Protein AF-H1VVS9-F1 (afdb_monomer)

Secondary structure (DSSP, 8-state):
-GGGSPPHHHHHS---GGGGG-S-HHHHHHHHHTHHHHSSHHHHHHHHHHEEE----S-GGGGEEE-TTT--EEE-HHHHHHHT-GGGEEE-HHHHHH-GGGGGGS-BTT-

Solvent-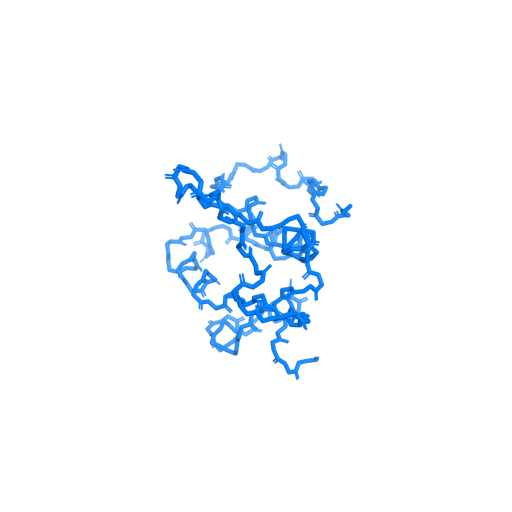accessible surface area (backbone atoms only — not comparable to full-atom values): 6773 Å² total; per-residue (Å²): 114,80,64,76,56,82,54,72,59,74,78,73,47,94,68,67,76,70,50,78,70,47,72,38,59,60,40,36,50,55,33,65,79,40,34,94,79,46,71,45,71,67,49,52,49,46,51,61,76,24,56,39,82,50,87,71,89,66,58,80,71,65,34,48,42,67,43,91,85,81,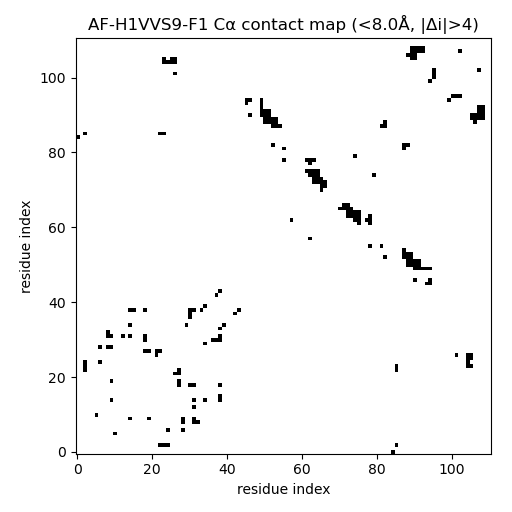64,50,72,47,72,21,71,69,39,49,62,48,70,74,36,67,90,34,44,28,31,37,70,68,40,39,72,74,40,57,89,50,49,90,34,55,54,48,67,95,113

Sequence (111 aa):
MPELTPKPCQNSIPHPQWVDLVLWPPLRTTIIERQEVYANEEFQSVYSASLRLINWPCRPIDALVVDPQSGEMWLSDTFTAHAMRVENWRLNENFVRRYPELRGCVAVEGS

Radius of gyration: 16.26 Å; Cα contacts (8 Å, |Δi|>4): 118; chains: 1; bounding box: 37×31×44 Å

Structure (mmCIF, N/CA/C/O backbone):
data_AF-H1VVS9-F1
#
_entry.id   AF-H1VVS9-F1
#
loop_
_atom_site.group_PDB
_atom_site.id
_atom_site.type_symbol
_atom_site.label_atom_id
_atom_site.label_alt_id
_atom_site.label_comp_id
_atom_site.label_asym_id
_atom_site.label_entity_id
_atom_site.label_seq_id
_atom_site.pdbx_PDB_ins_code
_atom_site.Cartn_x
_atom_site.Cartn_y
_atom_site.Cartn_z
_atom_site.occupancy
_atom_site.B_iso_or_equiv
_atom_site.auth_seq_id
_atom_site.auth_comp_id
_atom_site.auth_asym_id
_atom_site.auth_atom_id
_atom_site.pdbx_PDB_model_num
ATOM 1 N N . MET A 1 1 ? -11.763 1.466 -10.122 1.00 63.47 1 MET A N 1
ATOM 2 C CA . MET A 1 1 ? -11.089 0.962 -8.910 1.00 63.47 1 MET A CA 1
ATOM 3 C C . MET A 1 1 ? -11.966 1.295 -7.715 1.00 63.47 1 MET A C 1
ATOM 5 O O . MET A 1 1 ? -11.867 2.404 -7.192 1.00 63.47 1 MET A O 1
ATOM 9 N N . PRO A 1 2 ? -12.907 0.408 -7.349 1.00 71.75 2 PRO A N 1
ATOM 10 C CA . PRO A 1 2 ? -13.759 0.575 -6.166 1.00 71.75 2 PRO A CA 1
ATOM 11 C C . PRO A 1 2 ? -12.966 0.884 -4.886 1.00 71.75 2 PRO A C 1
ATOM 13 O O . PRO A 1 2 ? -13.452 1.574 -3.992 1.00 71.75 2 PRO A O 1
ATOM 16 N N . GLU A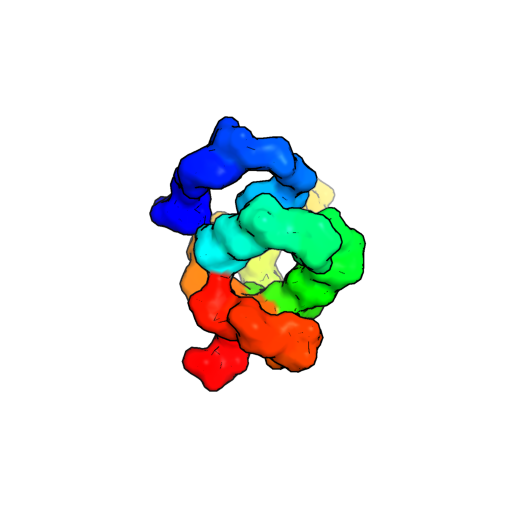 1 3 ? -11.721 0.422 -4.827 1.00 76.88 3 GLU A N 1
ATOM 17 C CA . GLU A 1 3 ? -10.781 0.584 -3.723 1.00 76.88 3 GLU A CA 1
ATOM 18 C C . GLU A 1 3 ? -10.363 2.045 -3.529 1.00 76.88 3 GLU A C 1
ATOM 20 O O . GLU A 1 3 ? -10.120 2.462 -2.402 1.00 76.88 3 GLU A O 1
ATOM 25 N N . LEU A 1 4 ? -10.351 2.855 -4.592 1.00 80.88 4 LEU A N 1
ATOM 26 C CA . LEU A 1 4 ? -10.027 4.285 -4.517 1.00 80.88 4 LEU A CA 1
ATOM 27 C C . LEU A 1 4 ? -11.221 5.151 -4.096 1.00 80.88 4 LEU A C 1
ATOM 29 O O . LEU A 1 4 ? -11.053 6.343 -3.861 1.00 80.88 4 LEU A O 1
ATOM 33 N N . THR A 1 5 ? -12.424 4.580 -3.994 1.00 90.19 5 THR A N 1
ATOM 34 C CA . THR A 1 5 ? -13.605 5.342 -3.566 1.00 90.19 5 THR A CA 1
ATOM 35 C C . THR A 1 5 ? -13.514 5.628 -2.062 1.00 90.19 5 THR A C 1
ATOM 37 O O . THR A 1 5 ? -13.445 4.662 -1.289 1.00 90.19 5 THR A O 1
ATOM 40 N N . PRO A 1 6 ? -13.541 6.905 -1.626 1.00 92.56 6 PRO A N 1
ATOM 41 C CA . PRO A 1 6 ? -13.479 7.251 -0.210 1.00 92.56 6 PRO A CA 1
ATOM 42 C C . PRO A 1 6 ? -14.617 6.611 0.586 1.00 92.56 6 PRO A C 1
ATOM 44 O O . PRO A 1 6 ? -15.771 6.582 0.147 1.00 92.56 6 PRO A O 1
ATOM 47 N N . LYS A 1 7 ? -14.305 6.102 1.776 1.00 93.81 7 LYS A N 1
ATOM 48 C CA . LYS A 1 7 ? -15.303 5.634 2.742 1.00 93.81 7 LYS A CA 1
ATOM 49 C C . LYS A 1 7 ? -15.892 6.812 3.520 1.00 93.81 7 LYS A C 1
ATOM 51 O O . LYS A 1 7 ? -15.211 7.820 3.684 1.00 93.81 7 LYS A O 1
ATOM 56 N N . PRO A 1 8 ? -17.132 6.703 4.035 1.00 95.12 8 PRO A N 1
ATOM 57 C CA . PRO A 1 8 ? -17.757 7.789 4.788 1.00 95.12 8 PRO A CA 1
ATOM 58 C C . PRO A 1 8 ? -16.878 8.332 5.922 1.00 95.12 8 PRO A C 1
ATOM 60 O O . PRO A 1 8 ? -16.756 9.545 6.055 1.00 95.12 8 PRO A O 1
ATOM 63 N N . CYS A 1 9 ? -16.200 7.447 6.665 1.00 96.38 9 CYS A N 1
ATOM 64 C CA . CYS A 1 9 ? -15.295 7.820 7.755 1.00 96.38 9 CYS A CA 1
ATOM 65 C C . CYS A 1 9 ? -14.104 8.683 7.305 1.00 96.38 9 CYS A C 1
ATOM 67 O O . CYS A 1 9 ? -13.701 9.567 8.053 1.00 96.38 9 CYS A O 1
ATOM 69 N N . GLN A 1 10 ? -13.595 8.501 6.080 1.00 96.19 10 GLN A N 1
ATOM 70 C CA . GLN A 1 10 ? -12.501 9.319 5.536 1.00 96.19 10 GLN A CA 1
ATOM 71 C C . GLN A 1 10 ? -12.920 10.787 5.346 1.00 96.19 10 GLN A C 1
ATOM 73 O O . GLN A 1 10 ? -12.088 11.681 5.417 1.00 96.19 10 GLN A O 1
ATOM 78 N N . ASN A 1 11 ? -14.215 11.055 5.151 1.00 96.50 11 ASN A N 1
ATOM 79 C CA . ASN A 1 11 ? -14.728 12.417 4.983 1.00 96.50 11 ASN A CA 1
ATOM 80 C C . ASN A 1 11 ? -15.248 13.038 6.287 1.00 96.50 11 ASN A C 1
ATOM 82 O O . ASN A 1 11 ? -15.425 14.253 6.350 1.00 96.50 11 ASN A O 1
ATOM 86 N N . SER A 1 12 ? -15.556 12.226 7.302 1.00 97.12 12 SER A N 1
ATOM 87 C CA . SER A 1 12 ? -16.216 12.689 8.529 1.00 97.12 12 SER A CA 1
ATOM 88 C C . SER A 1 12 ? -15.324 12.689 9.768 1.00 97.12 12 SER A C 1
ATOM 90 O O . SER A 1 12 ? -15.628 13.407 10.719 1.00 97.12 12 SER A O 1
ATOM 92 N N . ILE A 1 13 ? -14.242 11.909 9.782 1.00 98.00 13 ILE A N 1
ATOM 93 C CA . ILE A 1 13 ? -13.354 11.760 10.937 1.00 98.00 13 ILE A CA 1
ATOM 94 C C . ILE A 1 13 ? -11.971 12.304 10.559 1.00 98.00 13 ILE A C 1
ATOM 96 O O . ILE A 1 13 ? -11.352 11.767 9.639 1.00 98.00 13 ILE A O 1
ATOM 100 N N . PRO A 1 14 ? -11.450 13.336 11.249 1.00 98.12 14 PRO A N 1
ATOM 101 C CA . PRO A 1 14 ? -10.071 13.775 11.068 1.00 98.12 14 PRO A CA 1
ATOM 102 C C . PRO A 1 14 ? -9.090 12.643 11.382 1.00 98.12 14 PRO A C 1
ATOM 104 O O . PRO A 1 14 ? -9.222 11.976 12.407 1.00 98.12 14 PRO A O 1
ATOM 107 N N . HIS A 1 15 ? -8.115 12.442 10.502 1.00 97.75 15 HIS A N 1
ATOM 108 C CA . HIS A 1 15 ? -7.096 11.401 10.612 1.00 97.75 15 HIS A CA 1
ATOM 109 C C . HIS A 1 15 ? -5.830 11.822 9.835 1.00 97.75 15 HIS A C 1
ATOM 111 O O . HIS A 1 15 ? -5.887 12.756 9.028 1.00 97.75 15 HIS A O 1
ATOM 117 N N . PRO A 1 16 ? -4.670 11.177 10.052 1.00 97.56 16 PRO A N 1
ATOM 118 C CA . PRO A 1 16 ? -3.458 11.496 9.299 1.00 97.56 16 PRO A CA 1
ATOM 119 C C . PRO A 1 16 ? -3.583 11.175 7.805 1.00 97.56 16 PRO A C 1
ATOM 121 O O . PRO A 1 16 ? -3.977 10.072 7.438 1.00 97.56 16 PRO A O 1
ATOM 124 N N . GLN A 1 17 ? -3.140 12.094 6.942 1.00 95.56 17 GLN A N 1
ATOM 125 C CA . GLN A 1 17 ? -3.270 11.986 5.478 1.00 95.56 17 GLN A CA 1
ATOM 126 C C . GLN A 1 17 ? -2.715 10.675 4.888 1.00 95.56 17 GLN A C 1
ATOM 128 O O . GLN A 1 17 ? -3.207 10.190 3.873 1.00 95.56 17 GLN A O 1
ATOM 1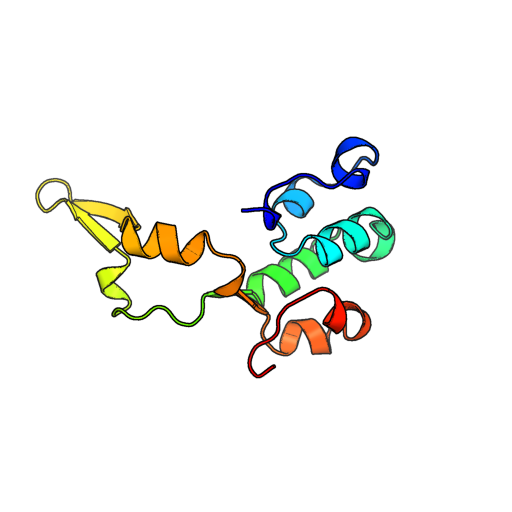33 N N . TRP A 1 18 ? -1.693 10.072 5.503 1.00 96.25 18 TRP A N 1
ATOM 134 C CA . TRP A 1 18 ? -1.118 8.823 4.995 1.00 96.25 18 TRP A CA 1
ATOM 135 C C . TRP A 1 18 ? -2.101 7.645 5.045 1.00 96.25 18 TRP A C 1
ATOM 137 O O . TRP A 1 18 ? -1.947 6.705 4.266 1.00 96.25 18 TRP A O 1
ATOM 147 N N . VAL A 1 19 ? -3.114 7.682 5.920 1.00 97.12 19 VAL A N 1
ATOM 148 C CA . VAL A 1 19 ? -4.102 6.599 6.039 1.00 97.12 19 VAL A CA 1
ATOM 149 C C . VAL A 1 19 ? -4.913 6.468 4.750 1.00 97.12 19 VAL A C 1
ATOM 151 O O . VAL A 1 19 ? -5.230 5.352 4.348 1.00 97.12 19 VAL A O 1
ATOM 154 N N . ASP A 1 20 ? -5.155 7.560 4.021 1.00 95.06 20 ASP A N 1
ATOM 155 C CA . ASP A 1 20 ? -5.844 7.517 2.726 1.00 95.06 20 ASP A CA 1
ATOM 156 C C . ASP A 1 20 ? -5.089 6.704 1.662 1.00 95.06 20 ASP A C 1
ATOM 158 O O . ASP A 1 20 ? -5.717 6.174 0.740 1.00 95.06 20 ASP A O 1
ATOM 162 N N . LEU A 1 21 ? -3.767 6.556 1.822 1.00 93.62 21 LEU A N 1
ATOM 163 C CA . LEU A 1 21 ? -2.874 5.804 0.934 1.00 93.62 21 LEU A CA 1
ATOM 164 C C . LEU A 1 21 ? -2.821 4.300 1.257 1.00 93.62 21 LEU A C 1
ATOM 166 O O . LEU A 1 21 ? -2.191 3.532 0.527 1.00 93.62 21 LEU A O 1
ATOM 170 N N . VAL A 1 22 ? -3.466 3.850 2.338 1.00 96.12 22 VAL A N 1
ATOM 171 C CA . VAL A 1 22 ? -3.563 2.422 2.665 1.00 96.12 22 VAL A CA 1
ATOM 172 C C . VAL A 1 22 ? -4.488 1.730 1.660 1.00 96.12 22 VAL A C 1
ATOM 174 O O . VAL A 1 22 ? -5.627 2.141 1.443 1.00 96.12 22 VAL A O 1
ATOM 177 N N . LEU A 1 23 ? -3.999 0.646 1.053 1.00 95.56 23 LEU A N 1
ATOM 178 C CA . LEU A 1 23 ? -4.609 0.053 -0.142 1.00 95.56 23 LEU A CA 1
ATOM 179 C C . LEU A 1 23 ? -5.978 -0.577 0.123 1.00 95.56 23 LEU A C 1
ATOM 181 O O . LEU A 1 23 ? -6.860 -0.539 -0.733 1.00 95.56 23 LEU A O 1
ATOM 185 N N . TRP A 1 24 ? -6.160 -1.176 1.302 1.00 96.38 24 TRP A N 1
ATOM 186 C CA . TRP A 1 24 ? -7.368 -1.930 1.626 1.00 96.38 24 TRP A CA 1
ATOM 187 C C . TRP A 1 24 ? -8.397 -1.055 2.351 1.00 96.38 24 TRP A C 1
ATOM 189 O O . TRP A 1 24 ? -8.125 -0.567 3.452 1.00 96.38 24 TRP A O 1
ATOM 199 N N . PRO A 1 25 ? -9.616 -0.883 1.801 1.00 95.94 25 PRO A N 1
ATOM 200 C CA . PRO A 1 25 ? -10.644 -0.077 2.451 1.00 95.94 25 PRO A CA 1
ATOM 201 C C . PRO A 1 25 ? -11.085 -0.555 3.848 1.00 95.94 25 PRO A C 1
ATOM 203 O O . PRO A 1 25 ? -11.289 0.311 4.704 1.00 95.94 25 PRO A O 1
ATOM 206 N N . PRO A 1 26 ? -11.216 -1.871 4.128 1.00 96.50 26 PRO A N 1
ATOM 207 C CA . PRO A 1 26 ? -11.482 -2.343 5.487 1.00 96.50 26 PRO A CA 1
ATOM 208 C C . PRO A 1 26 ? -10.383 -1.921 6.464 1.00 96.50 26 PRO A C 1
ATOM 210 O O . PRO A 1 26 ? -10.686 -1.409 7.535 1.00 96.50 26 PRO A O 1
ATOM 213 N N . LEU A 1 27 ? -9.112 -2.037 6.063 1.00 97.38 27 LEU A N 1
ATOM 214 C CA . LEU A 1 27 ? -7.989 -1.624 6.901 1.00 97.38 27 LEU A CA 1
ATOM 215 C C . LEU A 1 27 ? -8.003 -0.113 7.178 1.00 97.38 27 LEU A C 1
ATOM 217 O O . LEU A 1 27 ? -7.844 0.284 8.327 1.00 97.38 27 LEU A O 1
ATOM 221 N N . ARG A 1 28 ? -8.250 0.725 6.159 1.00 97.19 28 ARG A N 1
ATOM 222 C CA . ARG A 1 28 ? -8.407 2.183 6.343 1.00 97.19 28 ARG A CA 1
ATOM 223 C C . ARG A 1 28 ? -9.478 2.524 7.365 1.00 97.19 28 ARG A C 1
ATOM 225 O O . ARG A 1 28 ? -9.238 3.334 8.251 1.00 97.19 28 ARG A O 1
ATOM 232 N N . THR A 1 29 ? -10.637 1.881 7.243 1.00 97.62 29 THR A N 1
ATOM 233 C CA . THR A 1 29 ? -11.763 2.086 8.162 1.00 97.62 29 THR A CA 1
ATOM 234 C C . THR A 1 29 ? -11.343 1.750 9.592 1.00 97.62 29 THR A C 1
ATOM 236 O O . THR A 1 29 ? -11.479 2.593 10.472 1.00 97.62 29 THR A O 1
ATOM 239 N N . THR A 1 30 ? -10.712 0.590 9.799 1.00 98.12 30 THR A N 1
ATOM 240 C CA . THR A 1 30 ? -10.210 0.167 11.114 1.00 98.12 30 THR A CA 1
ATOM 241 C C . THR A 1 30 ? -9.164 1.123 11.694 1.00 98.12 30 THR A C 1
ATOM 243 O O . THR A 1 30 ? -9.194 1.395 12.892 1.00 98.12 30 THR A O 1
ATOM 246 N N . ILE A 1 31 ? -8.245 1.651 10.875 1.00 98.25 31 ILE A N 1
ATOM 247 C CA . ILE A 1 31 ? -7.238 2.623 11.333 1.00 98.25 31 ILE A CA 1
ATOM 248 C C . ILE A 1 31 ? -7.908 3.933 11.754 1.00 98.25 31 ILE A C 1
ATOM 250 O O . ILE A 1 31 ? -7.555 4.469 12.796 1.00 98.25 31 ILE A O 1
ATOM 254 N N . ILE A 1 32 ? -8.870 4.441 10.980 1.00 98.38 32 ILE A N 1
ATOM 255 C CA . ILE A 1 32 ? -9.571 5.699 11.287 1.00 98.38 32 ILE A CA 1
ATOM 256 C C . ILE A 1 32 ? -10.407 5.568 12.565 1.00 98.38 32 ILE A C 1
ATOM 258 O O . ILE A 1 32 ? -10.395 6.463 13.407 1.00 98.38 32 ILE A O 1
ATOM 262 N N . GLU A 1 33 ? -11.118 4.452 12.727 1.00 97.88 33 GLU A N 1
ATOM 263 C CA . GLU A 1 33 ? -11.975 4.200 13.891 1.00 97.88 33 GLU A CA 1
ATOM 264 C C . GLU A 1 33 ? -11.183 3.965 15.184 1.00 97.88 33 GLU A C 1
ATOM 266 O O . GLU A 1 33 ? -11.696 4.243 16.264 1.00 97.88 33 GLU A O 1
ATOM 271 N N . ARG A 1 34 ? -9.947 3.460 15.078 1.00 98.00 34 ARG A N 1
ATOM 272 C CA . ARG A 1 34 ? -9.060 3.125 16.208 1.00 98.00 34 ARG A CA 1
ATOM 273 C C . ARG A 1 34 ? -7.704 3.817 16.081 1.00 98.00 34 ARG A C 1
ATOM 275 O O . ARG A 1 34 ? -6.641 3.210 16.262 1.00 98.00 34 ARG A O 1
ATOM 282 N N . GLN A 1 35 ? -7.736 5.084 15.687 1.00 97.69 35 GLN A N 1
ATOM 283 C CA . GLN A 1 35 ? -6.551 5.868 15.340 1.00 97.69 35 GLN A CA 1
ATOM 284 C C . GLN A 1 35 ? -5.576 6.043 16.512 1.00 97.69 35 GLN A C 1
ATOM 286 O O . GLN A 1 35 ? -4.368 6.080 16.303 1.00 97.69 35 GLN A O 1
ATOM 291 N N . GLU A 1 36 ? -6.060 6.028 17.749 1.00 97.50 36 GLU A N 1
ATOM 292 C CA . GLU A 1 36 ? -5.241 6.010 18.963 1.00 97.50 36 GLU A CA 1
ATOM 293 C C . GLU A 1 36 ? -4.337 4.771 19.075 1.00 97.50 36 GLU A C 1
ATOM 295 O O . GLU A 1 36 ? -3.308 4.820 19.747 1.00 97.50 36 GLU A O 1
ATOM 300 N N . VAL A 1 37 ? -4.698 3.670 18.405 1.00 98.00 37 VAL A N 1
ATOM 301 C CA . VAL A 1 37 ? -3.924 2.421 18.387 1.00 98.00 37 VAL A CA 1
ATOM 302 C C . VAL A 1 37 ? -3.057 2.311 17.137 1.00 98.00 37 VAL A C 1
ATOM 304 O O . VAL A 1 37 ? -1.915 1.866 17.236 1.00 98.00 37 VAL A O 1
ATOM 307 N N . TYR A 1 38 ? -3.581 2.684 15.966 1.00 98.38 38 TYR A N 1
ATOM 308 C CA . TYR A 1 38 ? -2.944 2.362 14.681 1.00 98.38 38 TYR A CA 1
ATOM 309 C C . TYR A 1 38 ? -2.414 3.568 13.900 1.00 98.38 38 TYR A C 1
ATOM 311 O O . TYR A 1 38 ? -1.606 3.384 12.992 1.00 98.38 38 TYR A O 1
ATOM 319 N N . ALA A 1 39 ? -2.815 4.801 14.220 1.00 97.38 39 ALA A N 1
ATOM 320 C CA . ALA A 1 39 ? -2.376 5.986 13.483 1.00 97.38 39 ALA A CA 1
ATOM 321 C C . ALA A 1 39 ? -1.023 6.513 14.002 1.00 97.38 39 ALA A C 1
ATOM 323 O O . ALA A 1 39 ? -0.899 7.664 14.415 1.00 97.38 39 ALA A O 1
ATOM 324 N N . ASN A 1 40 ? -0.001 5.652 14.001 1.00 97.81 40 ASN A N 1
ATOM 325 C CA . ASN A 1 40 ? 1.344 5.957 14.494 1.00 97.81 40 ASN A CA 1
ATOM 326 C C . ASN A 1 40 ? 2.448 5.483 13.530 1.00 97.81 40 ASN A C 1
ATOM 328 O O . ASN A 1 40 ? 2.210 4.720 12.592 1.00 97.81 40 ASN A O 1
ATOM 332 N N . GLU A 1 41 ? 3.673 5.951 13.776 1.00 97.81 41 GLU A N 1
ATOM 333 C CA . GLU A 1 41 ? 4.846 5.673 12.935 1.00 97.81 41 GLU A CA 1
ATOM 334 C C . GLU A 1 41 ? 5.228 4.187 12.905 1.00 97.81 41 GLU A C 1
ATOM 336 O O . GLU A 1 41 ? 5.701 3.688 11.883 1.00 97.81 41 GLU A O 1
ATOM 341 N N . GLU A 1 42 ? 5.001 3.459 14.002 1.00 97.69 42 GLU A N 1
ATOM 342 C CA . GLU A 1 42 ? 5.303 2.028 14.082 1.00 97.69 42 GLU A CA 1
ATOM 343 C C . GLU A 1 42 ? 4.430 1.237 13.111 1.00 97.69 42 GLU A C 1
ATOM 345 O O . GLU A 1 42 ? 4.946 0.466 12.298 1.00 97.69 42 GLU A O 1
ATOM 350 N N . PHE A 1 43 ? 3.124 1.501 13.117 1.00 98.31 43 PHE A N 1
ATOM 351 C CA . PHE A 1 43 ? 2.197 0.903 12.170 1.00 98.31 43 PHE A CA 1
ATOM 352 C C . PHE A 1 43 ? 2.559 1.257 10.728 1.00 98.31 43 PHE A C 1
ATOM 354 O O . PHE A 1 43 ? 2.630 0.369 9.876 1.00 98.31 43 PHE A O 1
ATOM 361 N N . GLN A 1 44 ? 2.825 2.538 10.446 1.00 97.62 44 GLN A N 1
ATOM 362 C CA . GLN A 1 44 ? 3.198 2.994 9.106 1.00 97.62 44 GLN A CA 1
ATOM 363 C C . GLN A 1 44 ? 4.460 2.279 8.600 1.00 97.62 44 GLN A C 1
ATOM 365 O O . GLN A 1 44 ? 4.501 1.834 7.448 1.00 97.62 44 GLN A O 1
ATOM 370 N N . SER A 1 45 ? 5.463 2.125 9.467 1.00 97.81 45 SER A N 1
ATOM 371 C CA . SER A 1 45 ? 6.711 1.418 9.176 1.00 97.81 45 SER A CA 1
ATOM 372 C C . SER A 1 45 ? 6.467 -0.065 8.892 1.00 97.81 45 SER A C 1
ATOM 374 O O . SER A 1 45 ? 6.876 -0.570 7.844 1.00 97.81 45 SER A O 1
ATOM 376 N N . VAL A 1 46 ? 5.723 -0.758 9.762 1.00 98.19 46 VAL A N 1
ATOM 377 C CA . VAL A 1 46 ? 5.411 -2.187 9.602 1.00 98.19 46 VAL A CA 1
ATOM 378 C C . VAL A 1 46 ? 4.583 -2.434 8.342 1.00 98.19 46 VAL A C 1
ATOM 380 O O . VAL A 1 46 ? 4.895 -3.355 7.585 1.00 98.19 46 VAL A O 1
ATOM 383 N N . TYR A 1 47 ? 3.563 -1.614 8.081 1.00 98.25 47 TYR A N 1
ATOM 384 C CA . TYR A 1 47 ? 2.737 -1.694 6.876 1.00 98.25 47 TYR A CA 1
ATOM 385 C C . TYR A 1 47 ? 3.585 -1.528 5.611 1.00 98.25 47 TYR A C 1
ATOM 387 O O . TYR A 1 47 ? 3.597 -2.412 4.753 1.00 98.25 47 TYR A O 1
ATOM 395 N N . SER A 1 48 ? 4.354 -0.440 5.526 1.00 97.06 48 SER A N 1
ATOM 396 C CA . SER A 1 48 ? 5.149 -0.116 4.335 1.00 97.06 48 SER A CA 1
ATOM 397 C C . SER A 1 48 ? 6.232 -1.164 4.076 1.00 97.06 48 SER A C 1
ATOM 399 O O . SER A 1 48 ? 6.403 -1.618 2.946 1.00 97.06 48 SER A O 1
ATOM 401 N N . ALA A 1 49 ? 6.920 -1.626 5.126 1.00 97.75 49 ALA A N 1
ATOM 402 C CA . ALA A 1 49 ? 7.951 -2.657 5.019 1.00 97.75 49 ALA A CA 1
ATOM 403 C C . ALA A 1 49 ? 7.390 -4.043 4.653 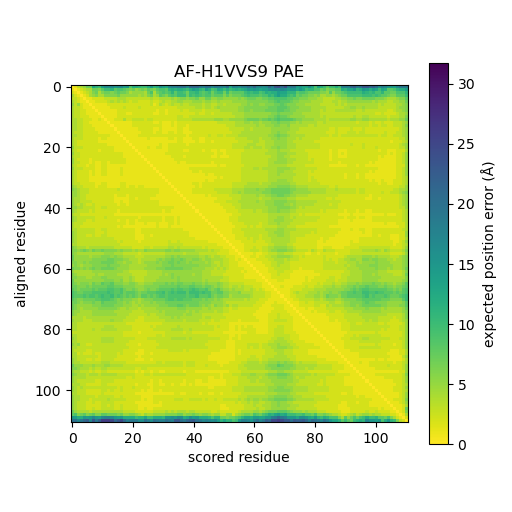1.00 97.75 49 ALA A C 1
ATOM 405 O O . ALA A 1 49 ? 8.120 -4.890 4.120 1.00 97.75 49 ALA A O 1
ATOM 406 N N . SER A 1 50 ? 6.106 -4.290 4.920 1.00 97.94 50 SER A N 1
ATOM 407 C CA . SER A 1 50 ? 5.439 -5.566 4.640 1.00 97.94 50 SER A CA 1
ATOM 408 C C . SER A 1 50 ? 4.739 -5.606 3.285 1.00 97.94 50 SER A C 1
ATOM 410 O O . SER A 1 50 ? 4.393 -6.692 2.828 1.00 97.94 50 SER A O 1
ATOM 412 N N . LEU A 1 51 ? 4.552 -4.463 2.626 1.00 97.62 51 LEU A N 1
ATOM 413 C CA . LEU A 1 51 ? 3.820 -4.355 1.369 1.00 97.62 51 LEU A CA 1
ATOM 414 C C . LEU A 1 51 ? 4.615 -4.922 0.181 1.00 97.62 51 LEU A C 1
ATOM 416 O O . LEU A 1 51 ? 5.792 -4.610 -0.010 1.00 97.62 51 LEU A O 1
ATOM 420 N N . ARG A 1 52 ? 3.987 -5.795 -0.609 1.00 96.94 52 ARG A N 1
ATOM 421 C CA . ARG A 1 52 ? 4.592 -6.514 -1.737 1.00 96.94 52 ARG A CA 1
ATOM 422 C C . ARG A 1 52 ? 3.696 -6.420 -2.962 1.00 96.94 52 ARG A C 1
ATOM 424 O O . ARG A 1 52 ? 2.524 -6.786 -2.898 1.00 96.94 52 ARG A O 1
ATOM 431 N N . LEU A 1 53 ? 4.261 -5.952 -4.072 1.00 95.62 53 LEU A N 1
ATOM 432 C CA . LEU A 1 53 ? 3.646 -6.076 -5.389 1.00 95.62 53 LEU A CA 1
ATOM 433 C C . LEU A 1 53 ? 4.001 -7.458 -5.942 1.00 95.62 53 LEU A C 1
ATOM 435 O O . LEU A 1 53 ? 5.176 -7.772 -6.129 1.00 95.62 53 LEU A O 1
ATOM 439 N N . ILE A 1 54 ? 2.992 -8.286 -6.172 1.00 95.50 54 ILE A N 1
ATOM 440 C CA . ILE A 1 54 ? 3.136 -9.674 -6.607 1.00 95.50 54 ILE A CA 1
ATOM 441 C C . ILE A 1 54 ? 2.697 -9.846 -8.063 1.00 95.50 54 ILE A C 1
ATOM 443 O O . ILE A 1 54 ? 2.093 -8.955 -8.663 1.00 95.50 54 ILE A O 1
ATOM 447 N N . ASN A 1 55 ? 2.988 -11.018 -8.630 1.00 92.19 55 ASN A N 1
ATOM 448 C CA . ASN A 1 55 ? 2.497 -11.460 -9.940 1.00 92.19 55 ASN A CA 1
ATOM 449 C C . ASN A 1 55 ? 2.849 -10.540 -11.122 1.00 92.19 55 ASN A C 1
ATOM 451 O O . ASN A 1 55 ? 2.139 -10.553 -12.124 1.00 92.19 55 ASN A O 1
ATOM 455 N N . TRP A 1 56 ? 3.919 -9.742 -11.033 1.00 96.31 56 TRP A N 1
ATOM 456 C CA . TRP A 1 56 ? 4.427 -9.017 -12.201 1.00 96.31 56 TRP A CA 1
ATOM 457 C C . TRP A 1 56 ? 4.914 -10.039 -13.246 1.00 96.31 56 TRP A C 1
ATOM 459 O O . TRP A 1 56 ? 5.821 -10.812 -12.933 1.00 96.31 56 TRP A O 1
ATOM 469 N N . PRO A 1 57 ? 4.315 -10.103 -14.454 1.00 94.69 57 PRO A N 1
ATOM 470 C CA . PRO A 1 57 ? 4.590 -11.186 -15.400 1.00 94.69 57 PRO A CA 1
ATOM 471 C C . PRO A 1 57 ? 5.869 -10.970 -16.218 1.00 94.69 57 PRO A C 1
ATOM 473 O O . PRO A 1 57 ? 6.326 -11.895 -16.889 1.00 94.69 57 PRO A O 1
ATOM 476 N N . CYS A 1 58 ? 6.435 -9.763 -16.191 1.00 95.69 58 CYS A N 1
ATOM 477 C CA . CYS A 1 58 ? 7.640 -9.419 -16.938 1.00 95.69 58 CYS A CA 1
ATOM 478 C C . CYS A 1 58 ? 8.867 -9.416 -16.020 1.00 95.69 58 CYS A C 1
ATOM 480 O O . CYS A 1 58 ? 8.780 -9.594 -14.803 1.00 95.69 58 CYS A O 1
ATOM 482 N N . ARG A 1 59 ? 10.050 -9.186 -16.589 1.00 96.00 59 ARG A N 1
ATOM 483 C CA . ARG A 1 59 ? 11.266 -9.060 -15.783 1.00 96.00 59 ARG A CA 1
ATOM 484 C C . ARG A 1 59 ? 11.247 -7.718 -15.043 1.00 96.00 59 ARG A C 1
ATOM 486 O O . ARG A 1 59 ? 10.606 -6.772 -15.505 1.00 96.00 59 ARG A O 1
ATOM 493 N N . PRO A 1 60 ? 12.002 -7.579 -13.940 1.00 93.56 60 PRO A N 1
ATOM 494 C CA . PRO A 1 60 ? 12.112 -6.307 -13.228 1.00 93.56 60 PRO A CA 1
ATOM 495 C C . PRO A 1 60 ? 12.565 -5.139 -14.113 1.00 93.56 60 PRO A C 1
ATOM 497 O O . PRO A 1 60 ? 12.069 -4.032 -13.956 1.00 93.56 60 PRO A O 1
ATOM 500 N N . ILE A 1 61 ? 13.456 -5.381 -15.082 1.00 94.62 61 ILE A N 1
ATOM 501 C CA . ILE A 1 61 ? 13.928 -4.329 -15.996 1.00 94.62 61 ILE A CA 1
ATOM 502 C C . ILE A 1 61 ? 12.823 -3.806 -16.923 1.00 94.62 61 ILE A C 1
ATOM 504 O O . ILE A 1 61 ? 12.842 -2.643 -17.299 1.00 94.62 61 ILE A O 1
ATOM 508 N N . ASP A 1 62 ? 11.822 -4.635 -17.235 1.00 96.50 62 ASP A N 1
ATOM 509 C CA . ASP A 1 62 ? 10.701 -4.257 -18.100 1.00 96.50 62 ASP A CA 1
ATOM 510 C C . ASP A 1 62 ? 9.694 -3.337 -17.358 1.00 96.50 62 ASP A C 1
ATOM 512 O O . ASP A 1 62 ? 8.746 -2.813 -17.949 1.00 96.50 62 ASP A O 1
ATOM 516 N N . ALA A 1 63 ? 9.891 -3.119 -16.049 1.00 97.06 63 ALA A N 1
ATOM 517 C CA . ALA A 1 63 ? 9.132 -2.148 -15.264 1.00 97.06 63 ALA A CA 1
ATOM 518 C C . ALA A 1 63 ? 9.562 -0.697 -15.517 1.00 97.06 63 ALA A C 1
ATOM 520 O O . ALA A 1 63 ? 8.863 0.225 -15.100 1.00 97.06 63 ALA A O 1
ATOM 521 N N . LEU A 1 64 ? 10.700 -0.494 -16.181 1.00 97.31 64 LEU A N 1
ATOM 522 C CA . LEU A 1 64 ? 11.321 0.807 -16.371 1.00 97.31 64 LEU A CA 1
ATOM 523 C C . LEU A 1 64 ? 11.412 1.131 -17.860 1.00 97.31 64 LEU A C 1
ATOM 525 O O . LEU A 1 64 ? 11.731 0.277 -18.686 1.00 97.31 64 LEU A O 1
ATOM 529 N N . VAL A 1 65 ? 11.147 2.386 -18.192 1.00 97.38 65 VAL A N 1
ATOM 530 C CA . VAL A 1 65 ? 11.444 2.974 -19.495 1.00 97.38 65 VAL A CA 1
ATOM 531 C C . VAL A 1 65 ? 12.588 3.949 -19.288 1.00 97.38 65 VAL A C 1
ATOM 533 O O . VAL A 1 65 ? 12.580 4.700 -18.314 1.00 97.38 65 VAL A O 1
ATOM 536 N N . VAL A 1 66 ? 13.573 3.904 -20.182 1.00 96.88 66 VAL A N 1
ATOM 537 C CA . VAL A 1 66 ? 14.730 4.799 -20.167 1.00 96.88 66 VAL A CA 1
ATOM 538 C C . VAL A 1 66 ? 14.761 5.550 -21.487 1.00 96.88 66 VAL A C 1
ATOM 540 O O . VAL A 1 66 ? 14.753 4.922 -22.549 1.00 96.88 66 VAL A O 1
ATOM 543 N N . ASP A 1 67 ? 14.804 6.876 -21.431 1.00 96.31 67 ASP A N 1
ATOM 544 C CA . ASP A 1 67 ? 15.068 7.691 -22.611 1.00 96.31 67 ASP A CA 1
ATOM 545 C C . ASP A 1 67 ? 16.540 7.508 -23.025 1.00 96.31 67 ASP A C 1
ATOM 547 O O . ASP A 1 67 ? 17.442 7.848 -22.255 1.00 96.31 67 ASP A O 1
ATOM 551 N N . PRO A 1 68 ? 16.828 6.988 -24.232 1.00 94.56 68 PRO A N 1
ATOM 552 C CA . PRO A 1 68 ? 18.198 6.759 -24.673 1.00 94.56 68 PRO A CA 1
ATOM 553 C C . PRO A 1 68 ? 19.005 8.046 -24.903 1.00 94.56 68 PRO A C 1
ATOM 555 O O . PRO A 1 68 ? 20.228 7.964 -25.000 1.00 94.56 68 PRO A O 1
ATOM 558 N N . GLN A 1 69 ? 18.363 9.211 -25.032 1.00 96.50 69 GLN A N 1
ATOM 559 C CA . GLN A 1 69 ? 19.054 10.484 -25.259 1.00 96.50 69 GLN A CA 1
ATOM 560 C C . GLN A 1 69 ? 19.390 11.199 -23.952 1.00 96.50 69 GLN A C 1
ATOM 562 O O . GLN A 1 69 ? 20.52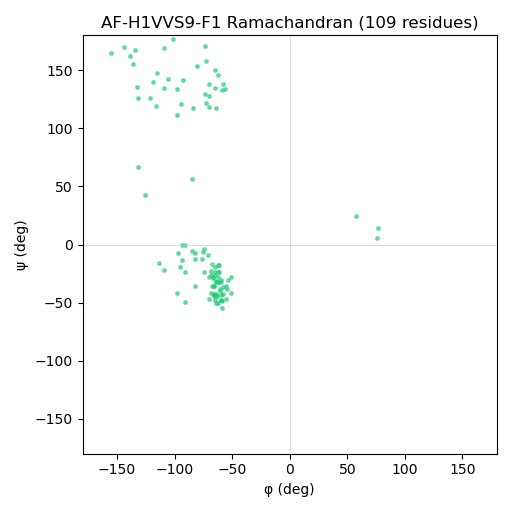7 11.630 -23.767 1.00 96.50 69 GLN A O 1
ATOM 567 N N . SER A 1 70 ? 18.412 11.332 -23.056 1.00 96.88 70 SER A N 1
ATOM 568 C CA . SER A 1 70 ? 18.583 12.046 -21.785 1.00 96.88 70 SER A CA 1
ATOM 569 C C . SER A 1 70 ? 19.032 11.147 -20.629 1.00 96.88 70 SER A C 1
ATOM 571 O O . SER A 1 70 ? 19.620 11.636 -19.667 1.00 96.88 70 SER A O 1
ATOM 573 N N . GLY A 1 71 ? 18.772 9.838 -20.711 1.00 95.75 71 GLY A N 1
ATOM 574 C CA . GLY A 1 71 ? 18.956 8.900 -19.604 1.00 95.75 71 GLY A CA 1
ATOM 575 C C . GLY A 1 71 ? 17.871 8.989 -18.525 1.00 95.75 71 GLY A C 1
ATOM 576 O O . GLY A 1 71 ? 17.994 8.324 -17.496 1.00 95.75 71 GLY A O 1
ATOM 577 N N . GLU A 1 72 ? 16.822 9.793 -18.727 1.00 96.75 72 GLU A N 1
ATOM 578 C CA . GLU A 1 72 ? 15.688 9.862 -17.806 1.00 96.75 72 GLU A CA 1
ATOM 579 C C . GLU A 1 72 ? 1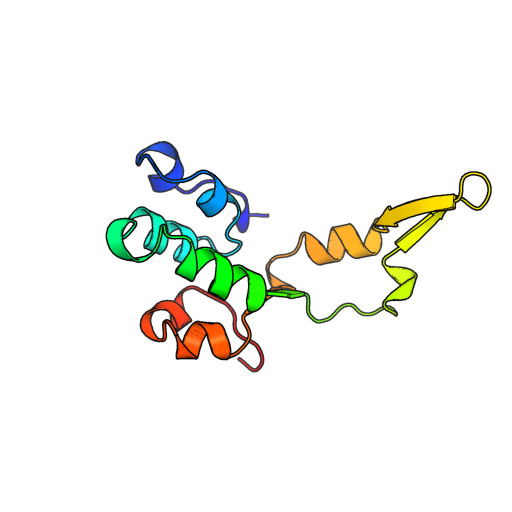4.965 8.517 -17.719 1.00 96.75 72 GLU A C 1
ATOM 581 O O . GLU A 1 72 ? 14.877 7.774 -18.698 1.00 96.75 72 GLU A O 1
ATOM 586 N N . MET A 1 73 ? 14.445 8.205 -16.532 1.00 96.38 73 MET A N 1
ATOM 587 C CA . MET A 1 73 ? 13.833 6.915 -16.240 1.00 96.38 73 MET A CA 1
ATOM 588 C C . MET A 1 73 ? 12.488 7.084 -15.540 1.00 96.38 73 MET A C 1
ATOM 590 O O . MET A 1 73 ? 12.364 7.847 -14.581 1.00 96.38 73 MET A O 1
ATOM 594 N N . TRP A 1 74 ? 11.493 6.323 -15.983 1.00 97.00 74 TRP A N 1
ATOM 595 C CA . TRP A 1 74 ? 10.162 6.282 -15.379 1.00 97.00 74 TRP A CA 1
ATOM 596 C C . TRP A 1 74 ? 9.577 4.871 -15.430 1.00 97.00 74 TRP A C 1
ATOM 598 O O . TRP A 1 74 ? 10.127 3.966 -16.059 1.00 97.00 74 TRP A O 1
ATOM 608 N N . LEU A 1 75 ? 8.464 4.664 -14.727 1.00 97.50 75 LEU A N 1
ATOM 609 C CA . LEU A 1 75 ? 7.756 3.388 -14.747 1.00 97.50 75 LEU A CA 1
ATOM 610 C C . LEU A 1 75 ? 7.083 3.174 -16.102 1.00 97.50 75 LEU A C 1
ATOM 612 O O . LEU A 1 75 ? 6.450 4.084 -16.633 1.00 97.50 75 LEU A O 1
ATOM 616 N N . SER A 1 76 ? 7.160 1.958 -16.637 1.00 97.62 76 SER A N 1
ATOM 617 C CA . SER A 1 76 ? 6.427 1.612 -17.852 1.00 97.62 76 SER A CA 1
ATOM 618 C C . SER A 1 76 ? 4.915 1.663 -17.615 1.00 97.62 76 SER A C 1
ATOM 620 O O . SER A 1 76 ? 4.430 1.386 -16.513 1.00 97.62 76 SER A O 1
ATOM 622 N N . ASP A 1 77 ? 4.143 1.974 -18.659 1.00 97.38 77 ASP A N 1
ATOM 623 C CA . ASP A 1 77 ? 2.674 1.995 -18.573 1.00 97.38 77 ASP A CA 1
ATOM 624 C C . ASP A 1 77 ? 2.121 0.639 -18.127 1.00 97.38 77 ASP A C 1
ATOM 626 O O . ASP A 1 77 ? 1.174 0.556 -17.346 1.00 97.38 77 ASP A O 1
ATOM 630 N N . THR A 1 78 ? 2.755 -0.443 -18.586 1.00 97.12 78 THR A N 1
ATOM 631 C CA . THR A 1 78 ? 2.375 -1.811 -18.219 1.00 97.12 78 THR A CA 1
ATOM 632 C C . THR A 1 78 ? 2.608 -2.091 -16.736 1.00 97.12 78 THR A C 1
ATOM 634 O O . THR A 1 78 ? 1.724 -2.645 -16.079 1.00 97.12 78 THR A O 1
ATOM 637 N N . PHE A 1 79 ? 3.742 -1.655 -16.181 1.00 97.94 79 PHE A N 1
ATOM 638 C CA . PHE A 1 79 ? 4.016 -1.785 -14.754 1.00 97.94 79 PHE A CA 1
ATOM 639 C C . PHE A 1 79 ? 3.106 -0.890 -13.914 1.00 97.94 79 PHE A C 1
ATOM 641 O O . PHE A 1 79 ? 2.550 -1.347 -12.919 1.00 97.94 79 PHE A O 1
ATOM 648 N N . THR A 1 80 ? 2.871 0.349 -14.345 1.00 96.62 80 THR A N 1
ATOM 649 C CA . THR A 1 80 ? 1.943 1.272 -13.679 1.00 96.62 80 THR A CA 1
ATOM 650 C C . THR A 1 80 ? 0.531 0.689 -13.636 1.00 96.62 80 THR A C 1
ATOM 652 O O . THR A 1 80 ? -0.082 0.618 -12.572 1.00 96.62 80 THR A O 1
ATOM 655 N N . ALA A 1 81 ? 0.025 0.172 -14.759 1.00 95.25 81 ALA A N 1
ATOM 656 C CA . ALA A 1 81 ? -1.279 -0.486 -14.814 1.00 95.25 81 ALA A CA 1
ATOM 657 C C . ALA A 1 81 ? -1.348 -1.738 -13.922 1.00 95.25 81 ALA A C 1
ATOM 659 O O . ALA A 1 81 ? -2.410 -2.060 -13.386 1.00 95.25 81 ALA A O 1
ATOM 660 N N . HIS A 1 82 ? -0.237 -2.460 -13.755 1.00 96.50 82 HIS A N 1
ATOM 661 C CA . HIS A 1 82 ? -0.144 -3.593 -12.833 1.00 96.50 82 HIS A CA 1
ATOM 662 C C . HIS A 1 82 ? -0.168 -3.148 -11.369 1.00 96.50 82 HIS A C 1
ATOM 664 O O . HIS A 1 82 ? -0.934 -3.696 -10.583 1.00 96.50 82 HIS A O 1
ATOM 670 N N . ALA A 1 83 ? 0.612 -2.130 -11.009 1.00 95.00 83 ALA A N 1
ATOM 671 C CA . ALA A 1 83 ? 0.686 -1.592 -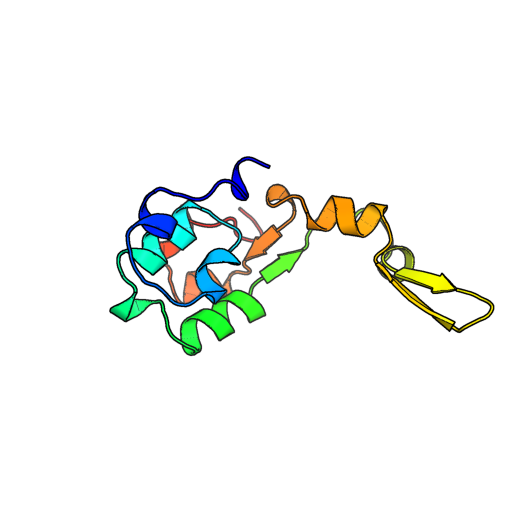9.654 1.00 95.00 83 ALA A CA 1
ATOM 672 C C . ALA A 1 83 ? -0.603 -0.878 -9.215 1.00 95.00 83 ALA A C 1
ATOM 674 O O . ALA A 1 83 ? -0.918 -0.853 -8.031 1.00 95.00 83 ALA A O 1
ATOM 675 N N . MET A 1 84 ? -1.394 -0.343 -10.144 1.00 92.88 84 MET A N 1
ATOM 676 C CA . MET A 1 84 ? -2.667 0.316 -9.821 1.00 92.88 84 MET A CA 1
ATOM 677 C C . MET A 1 84 ? -3.805 -0.656 -9.454 1.00 92.88 84 MET A C 1
ATOM 679 O O . MET A 1 84 ? -4.897 -0.226 -9.089 1.00 92.88 84 MET A O 1
ATOM 683 N N . ARG A 1 85 ? -3.571 -1.967 -9.543 1.00 93.44 85 ARG A N 1
ATOM 684 C CA . ARG A 1 85 ? -4.530 -3.021 -9.196 1.00 93.44 85 ARG A CA 1
ATOM 685 C C . ARG A 1 85 ? -4.258 -3.544 -7.787 1.00 93.44 85 ARG A C 1
ATOM 687 O O . ARG A 1 85 ? -3.240 -4.195 -7.561 1.00 93.44 85 ARG A O 1
ATOM 694 N N . VAL A 1 86 ? -5.154 -3.277 -6.834 1.00 93.31 86 VAL A N 1
ATOM 695 C CA . VAL A 1 86 ? -5.005 -3.701 -5.423 1.00 93.31 86 VAL A CA 1
ATOM 696 C C . VAL A 1 86 ? -4.898 -5.223 -5.293 1.00 93.31 86 VAL A C 1
ATOM 698 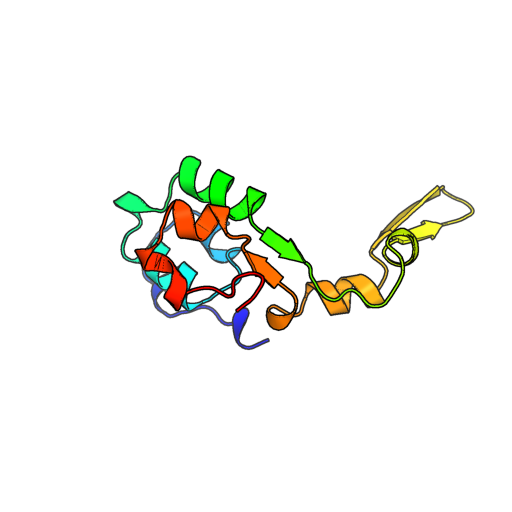O O . VAL A 1 86 ? -4.185 -5.727 -4.428 1.00 93.31 86 VAL A O 1
ATOM 701 N N . GLU A 1 87 ? -5.526 -5.975 -6.193 1.00 93.50 87 GLU A N 1
ATOM 702 C CA . GLU A 1 87 ? -5.434 -7.430 -6.285 1.00 93.50 87 GLU A CA 1
ATOM 703 C C . GLU A 1 87 ? -4.012 -7.951 -6.553 1.00 93.50 87 GLU A C 1
ATOM 705 O O . GLU A 1 87 ? -3.741 -9.119 -6.267 1.00 93.50 87 GLU A O 1
ATOM 710 N N . ASN A 1 88 ? -3.096 -7.099 -7.021 1.00 95.88 88 ASN A N 1
ATOM 711 C CA . ASN A 1 88 ? -1.679 -7.417 -7.198 1.00 95.88 88 ASN A CA 1
ATOM 712 C C . ASN A 1 88 ? -0.827 -7.091 -5.969 1.00 95.88 88 ASN A C 1
ATOM 714 O O . ASN A 1 88 ? 0.376 -7.328 -5.989 1.00 95.88 88 ASN A O 1
ATOM 718 N N . TRP A 1 89 ? -1.412 -6.566 -4.896 1.00 96.62 89 TRP A N 1
ATOM 719 C CA . TRP A 1 89 ? -0.691 -6.268 -3.667 1.00 96.62 89 TRP A CA 1
ATOM 720 C C . TRP A 1 89 ? -1.009 -7.277 -2.577 1.00 96.62 89 TRP A C 1
ATOM 722 O O . TRP A 1 89 ? -2.148 -7.722 -2.418 1.00 96.62 89 TRP A O 1
ATOM 732 N N . ARG A 1 90 ? 0.002 -7.630 -1.793 1.00 97.69 90 ARG A N 1
ATOM 733 C CA . ARG A 1 90 ? -0.124 -8.440 -0.580 1.00 97.69 90 ARG A CA 1
ATOM 734 C C . ARG A 1 90 ? 0.730 -7.844 0.526 1.00 97.69 90 ARG A C 1
ATOM 736 O O . ARG A 1 90 ? 1.714 -7.157 0.260 1.00 97.69 90 ARG A O 1
ATOM 743 N N . LEU A 1 91 ? 0.361 -8.121 1.766 1.00 97.94 91 LEU A N 1
ATOM 744 C CA . LEU A 1 91 ? 1.260 -7.974 2.903 1.00 97.94 91 LEU A CA 1
ATOM 745 C C . LEU A 1 91 ? 1.961 -9.308 3.149 1.00 97.94 91 LEU A C 1
ATOM 747 O O . LEU A 1 91 ? 1.351 -10.368 3.025 1.00 97.94 91 LEU A O 1
ATOM 751 N N . ASN A 1 92 ? 3.237 -9.268 3.508 1.00 96.56 92 ASN A N 1
ATOM 752 C CA . ASN A 1 92 ? 3.921 -10.465 3.982 1.00 96.56 92 ASN A CA 1
ATOM 753 C C . ASN A 1 92 ? 3.468 -10.843 5.409 1.00 96.56 92 ASN A C 1
ATOM 755 O O . ASN A 1 92 ? 2.797 -10.078 6.112 1.00 96.56 92 ASN A O 1
ATOM 759 N N . GLU A 1 93 ? 3.888 -12.022 5.866 1.00 94.75 93 GLU A N 1
ATOM 760 C CA . GLU A 1 93 ? 3.507 -12.581 7.171 1.00 94.75 93 GLU A CA 1
ATOM 761 C C . GLU A 1 93 ? 3.965 -11.743 8.387 1.00 94.75 93 GLU A C 1
ATOM 763 O O . GLU A 1 93 ? 3.417 -11.882 9.481 1.00 94.75 93 GLU A O 1
ATOM 768 N N . ASN A 1 94 ? 4.932 -10.825 8.240 1.00 96.00 94 ASN A N 1
ATOM 769 C CA . ASN A 1 94 ? 5.367 -9.987 9.365 1.00 96.00 94 ASN A CA 1
ATOM 770 C C . ASN A 1 94 ? 4.258 -9.037 9.834 1.00 96.00 94 ASN A C 1
ATOM 772 O O . ASN A 1 94 ? 4.142 -8.809 11.040 1.00 96.00 94 ASN A O 1
ATOM 776 N N . PHE A 1 95 ? 3.434 -8.523 8.914 1.00 98.00 95 PHE A N 1
ATOM 777 C CA . PHE A 1 95 ? 2.329 -7.630 9.263 1.00 98.00 95 PHE A CA 1
ATOM 778 C C . PHE A 1 95 ? 1.307 -8.337 10.154 1.00 98.00 95 PHE A C 1
ATOM 780 O O . PHE A 1 95 ? 0.973 -7.849 11.229 1.00 98.00 95 PHE A O 1
ATOM 787 N N . VAL A 1 96 ? 0.856 -9.524 9.748 1.00 95.88 96 VAL A N 1
ATOM 788 C CA . VAL A 1 96 ? -0.138 -10.299 10.506 1.00 95.88 96 VAL A CA 1
ATOM 789 C C . VAL A 1 96 ? 0.441 -10.954 11.754 1.00 95.88 96 VAL A C 1
ATOM 791 O O . VAL A 1 96 ? -0.290 -11.173 12.710 1.00 95.88 96 VAL A O 1
ATOM 794 N N . ARG A 1 97 ? 1.754 -11.207 11.818 1.00 96.75 97 ARG A N 1
ATOM 795 C CA . ARG A 1 97 ? 2.399 -11.579 13.085 1.00 96.75 97 ARG A CA 1
ATOM 796 C C . ARG A 1 97 ? 2.351 -10.431 14.096 1.00 96.75 97 ARG A C 1
ATOM 798 O O . ARG A 1 97 ? 2.234 -10.683 15.291 1.00 96.75 97 ARG A O 1
ATOM 805 N N . ARG A 1 98 ? 2.466 -9.184 13.629 1.00 97.81 98 ARG A N 1
ATOM 806 C CA . ARG A 1 98 ? 2.448 -7.990 14.484 1.00 97.81 98 ARG A CA 1
ATOM 807 C C . ARG A 1 98 ? 1.033 -7.525 14.847 1.00 97.81 98 ARG A C 1
ATOM 809 O O . ARG A 1 98 ? 0.846 -7.056 15.971 1.00 97.81 98 ARG A O 1
ATOM 816 N N . TYR A 1 99 ? 0.086 -7.670 13.921 1.00 97.75 99 TYR A N 1
ATOM 817 C CA . TYR A 1 99 ? -1.321 -7.274 14.046 1.00 97.75 99 TYR A CA 1
ATOM 818 C C . TYR A 1 99 ? -2.252 -8.418 13.592 1.00 97.75 99 TYR A C 1
ATOM 820 O O . TYR A 1 99 ? -2.907 -8.319 12.545 1.00 97.75 99 TYR A O 1
ATOM 828 N N . PRO A 1 100 ? -2.289 -9.548 14.323 1.00 97.06 100 PRO A N 1
ATOM 829 C CA . PRO A 1 100 ? -3.062 -10.730 13.930 1.00 97.06 100 PRO A CA 1
ATOM 830 C C . PRO A 1 100 ? -4.561 -10.454 13.784 1.00 97.06 100 PRO A C 1
ATOM 832 O O . PRO A 1 100 ? -5.219 -11.027 12.915 1.00 97.06 100 PRO A O 1
ATOM 835 N N . GLU A 1 101 ? -5.097 -9.528 14.576 1.00 97.50 101 GLU A N 1
ATOM 836 C CA . GLU A 1 101 ? -6.490 -9.090 14.538 1.00 97.50 101 GLU A CA 1
ATOM 837 C C . GLU A 1 101 ? -6.880 -8.390 13.226 1.00 97.50 101 GLU A C 1
ATOM 839 O O . GLU A 1 101 ? -8.061 -8.324 12.892 1.00 97.50 101 GLU A O 1
ATOM 844 N N . LEU A 1 102 ? -5.904 -7.906 12.448 1.00 97.75 102 LEU A N 1
ATOM 845 C CA . LEU A 1 102 ? -6.138 -7.199 11.187 1.00 97.75 102 LEU A CA 1
ATOM 846 C C . LEU A 1 102 ? -6.089 -8.111 9.957 1.00 97.75 102 LEU A C 1
ATOM 848 O O . LEU A 1 102 ? -6.314 -7.630 8.846 1.00 97.75 102 LEU A O 1
ATOM 852 N N . ARG A 1 103 ? -5.845 -9.422 10.114 1.00 96.31 103 ARG A N 1
ATOM 853 C CA . ARG A 1 103 ? -5.736 -10.366 8.984 1.00 96.31 103 ARG A CA 1
ATOM 854 C C . ARG A 1 103 ? -6.962 -10.342 8.067 1.00 96.31 103 ARG A C 1
ATOM 856 O O . ARG A 1 103 ? -6.808 -10.406 6.856 1.00 96.31 103 ARG A O 1
ATOM 863 N N . GLY A 1 104 ? -8.164 -10.196 8.626 1.00 96.06 104 GLY A N 1
ATOM 864 C CA . GLY A 1 104 ? -9.408 -10.119 7.846 1.00 96.06 104 GLY A CA 1
ATOM 865 C C . GLY A 1 104 ? -9.588 -8.822 7.045 1.00 96.06 104 GLY A C 1
ATOM 866 O O . GLY A 1 104 ? -10.506 -8.731 6.236 1.00 96.06 104 GLY A O 1
ATOM 867 N N . CYS A 1 105 ? -8.734 -7.817 7.258 1.00 96.69 105 CYS A N 1
ATOM 868 C CA . CYS A 1 105 ? -8.815 -6.519 6.587 1.00 96.69 105 CYS A CA 1
ATOM 869 C C . CYS A 1 105 ? -7.885 -6.398 5.371 1.00 96.69 105 CYS A C 1
ATOM 871 O O . CYS A 1 105 ? -7.932 -5.377 4.683 1.00 96.69 105 CYS A O 1
ATOM 873 N N . VAL A 1 106 ? -7.017 -7.386 5.133 1.00 96.62 106 VAL A N 1
ATOM 874 C CA . VAL A 1 106 ? -5.903 -7.311 4.177 1.00 96.62 106 VAL A CA 1
ATOM 875 C C . VAL A 1 106 ? -5.759 -8.606 3.387 1.00 96.62 106 VAL A C 1
ATOM 877 O O . VAL A 1 106 ? -6.247 -9.656 3.794 1.00 96.62 106 VAL A O 1
ATOM 880 N N . ALA A 1 107 ? -5.041 -8.543 2.268 1.00 96.44 107 ALA A N 1
ATOM 881 C CA . ALA A 1 107 ? -4.605 -9.732 1.548 1.00 96.44 107 ALA A CA 1
ATOM 882 C C . ALA A 1 107 ? -3.151 -10.067 1.928 1.00 96.44 107 ALA A C 1
ATOM 884 O O . ALA A 1 107 ? -2.299 -9.177 1.933 1.00 96.44 107 ALA A O 1
ATOM 885 N N . VAL A 1 108 ? -2.859 -11.337 2.228 1.00 95.75 108 VAL A N 1
ATOM 886 C CA . VAL A 1 108 ? -1.544 -11.796 2.723 1.00 95.75 108 VAL A CA 1
ATOM 887 C C . VAL A 1 108 ? -0.891 -12.740 1.710 1.00 95.75 108 VAL A C 1
ATOM 889 O O . VAL A 1 108 ? -1.582 -13.455 0.982 1.00 95.75 108 VAL A O 1
ATOM 892 N N . GLU A 1 109 ? 0.435 -12.741 1.610 1.00 91.00 109 GLU A N 1
ATOM 893 C CA . GLU A 1 109 ? 1.156 -13.730 0.798 1.00 91.00 109 GLU A CA 1
ATOM 894 C C . GLU A 1 109 ? 0.799 -15.163 1.239 1.00 91.00 109 GLU A C 1
ATOM 896 O O . GLU A 1 109 ? 0.766 -15.459 2.429 1.00 91.00 109 GLU A O 1
ATOM 901 N N . GLY A 1 110 ? 0.511 -16.056 0.284 1.00 75.94 110 GLY A N 1
ATOM 902 C CA . GLY A 1 110 ? 0.182 -17.459 0.577 1.00 75.94 110 GLY A CA 1
ATOM 903 C C . GLY A 1 110 ? -1.231 -17.725 1.120 1.00 75.94 110 GLY A C 1
ATOM 904 O O . GLY A 1 110 ? -1.468 -18.821 1.628 1.00 75.94 110 GLY A O 1
ATOM 905 N N . SER A 1 111 ? -2.149 -16.752 1.022 1.00 58.66 111 SER A N 1
ATOM 906 C CA . SER A 1 111 ? -3.588 -16.928 1.301 1.00 58.66 111 SER A CA 1
ATOM 907 C C . SER A 1 111 ? -4.432 -17.208 0.063 1.00 58.66 111 SER A C 1
ATOM 909 O O . SER A 1 111 ? -4.002 -16.822 -1.050 1.00 58.66 111 SER A O 1
#

Organism: Colletotrichum higginsianum (strain IMI 349063) (NCBI:txid759273)

pLDDT: mean 95.08, std 6.18, range [58.66, 98.38]

Mean predicted aligned error: 3.4 Å

InterPro domains:
  IPR021833 Protein of unknown function DUF3425 [PF11905] (2-108)

Foldseek 3Di:
DVQLDDDPLNVVADADPCLSVQRFPLVSVVCRVPVVPQRDPVNVVLSVVQKDQADPPDDPVLQWDADPPPRDIDGDPSNVVSVVDLVRMAGEVSNCVVVVVCPVRTHYPPD